Protein AF-A0AAN8SU93-F1 (afdb_monomer_lite)

Radius of gyration: 10.8 Å; chains: 1; bounding box: 23×22×26 Å

pLDDT: mean 88.13, std 3.34, range [79.06, 92.75]

Sequence (62 aa):
MAIRLQFEKSSEIGVFSKLTNAYCLLPTGGSENFYNTFESELSHIIPVIKTSIGETRIIGRL

Structure (mmCIF, N/CA/C/O backbone):
data_AF-A0AAN8SU93-F1
#
_entry.id   AF-A0AAN8SU93-F1
#
loop_
_atom_site.group_PDB
_atom_site.id
_atom_site.type_symbol
_atom_site.label_atom_id
_atom_site.label_alt_id
_atom_site.label_comp_id
_atom_site.label_asym_id
_atom_site.label_entity_id
_atom_site.label_seq_id
_atom_site.pdbx_PDB_ins_code
_atom_site.Cartn_x
_atom_site.Cartn_y
_atom_site.Cartn_z
_atom_site.occupancy
_atom_site.B_iso_or_equiv
_atom_site.auth_seq_id
_atom_site.auth_comp_id
_atom_site.auth_asym_id
_atom_site.auth_atom_id
_atom_site.pdbx_PDB_model_num
ATOM 1 N N . MET A 1 1 ? -14.529 11.329 7.860 1.00 80.88 1 MET A N 1
ATOM 2 C CA . MET A 1 1 ? -13.772 12.598 7.775 1.00 80.88 1 MET A CA 1
ATOM 3 C C . MET A 1 1 ? -12.974 12.583 6.479 1.00 80.88 1 MET A C 1
ATOM 5 O O . MET A 1 1 ? -12.542 11.508 6.090 1.00 80.88 1 MET A O 1
ATOM 9 N N . ALA A 1 2 ? -12.824 13.706 5.775 1.00 84.38 2 ALA A N 1
ATOM 10 C CA . ALA A 1 2 ? -11.976 13.765 4.581 1.00 84.38 2 ALA A CA 1
ATOM 11 C C . ALA A 1 2 ? -10.599 14.315 4.967 1.00 84.38 2 ALA A C 1
ATOM 13 O O . ALA A 1 2 ? -10.514 15.422 5.499 1.00 84.38 2 ALA A O 1
ATOM 14 N N . ILE A 1 3 ? -9.539 13.549 4.710 1.00 88.75 3 ILE A N 1
ATOM 15 C CA . ILE A 1 3 ? -8.158 13.914 5.047 1.00 88.75 3 ILE A CA 1
ATOM 16 C C . ILE A 1 3 ? -7.416 14.255 3.762 1.00 88.75 3 ILE A C 1
ATOM 18 O O . ILE A 1 3 ? -7.564 13.578 2.744 1.00 88.75 3 ILE A O 1
ATOM 22 N N . ARG A 1 4 ? -6.625 15.326 3.802 1.00 89.25 4 ARG A N 1
ATOM 23 C CA . ARG A 1 4 ? -5.766 15.722 2.686 1.00 89.25 4 ARG A CA 1
ATOM 24 C C . ARG A 1 4 ? -4.387 15.112 2.883 1.00 89.25 4 ARG A C 1
ATOM 26 O O . ARG A 1 4 ? -3.775 15.301 3.927 1.00 89.25 4 ARG A O 1
ATOM 33 N N . LEU A 1 5 ? -3.905 14.422 1.860 1.00 88.00 5 LEU A N 1
ATOM 34 C CA . LEU A 1 5 ? -2.583 13.810 1.815 1.00 88.00 5 LEU A CA 1
ATOM 35 C C . LEU A 1 5 ? -1.887 14.170 0.506 1.00 88.00 5 LEU A C 1
ATOM 37 O O . LEU A 1 5 ? -2.513 14.608 -0.459 1.00 88.00 5 LEU A O 1
ATOM 41 N N . GLN A 1 6 ? -0.578 13.972 0.482 1.00 87.81 6 GLN A N 1
ATOM 42 C CA . GLN A 1 6 ? 0.227 14.057 -0.727 1.00 87.81 6 GLN A CA 1
ATOM 43 C C . GLN A 1 6 ? 1.213 12.895 -0.733 1.00 87.81 6 GLN A C 1
ATOM 45 O O . GLN A 1 6 ? 1.788 12.555 0.303 1.00 87.81 6 GLN A O 1
ATOM 50 N N . PHE A 1 7 ? 1.412 12.301 -1.904 1.00 84.94 7 PHE A N 1
ATOM 51 C CA . PHE A 1 7 ? 2.395 11.246 -2.122 1.00 84.94 7 PHE A CA 1
ATOM 52 C C . PHE A 1 7 ? 3.523 11.814 -2.983 1.00 84.94 7 PHE A C 1
ATOM 54 O O . PHE A 1 7 ? 3.286 12.156 -4.134 1.00 84.94 7 PHE A O 1
ATOM 61 N N . GLU A 1 8 ? 4.723 11.989 -2.421 1.00 85.94 8 GLU A N 1
ATOM 62 C CA . GLU A 1 8 ? 5.899 12.526 -3.139 1.00 85.94 8 GLU A CA 1
ATOM 63 C C . GLU A 1 8 ? 5.615 13.818 -3.943 1.00 85.94 8 GLU A C 1
ATOM 65 O O . GLU A 1 8 ? 6.059 13.976 -5.076 1.00 85.94 8 GLU A O 1
ATOM 70 N N . LYS A 1 9 ? 4.871 14.764 -3.345 1.00 85.50 9 LYS A N 1
ATOM 71 C CA . LYS A 1 9 ? 4.392 16.024 -3.967 1.00 85.50 9 LYS A CA 1
ATOM 72 C C . LYS A 1 9 ? 3.297 15.861 -5.034 1.00 85.50 9 LYS A C 1
ATOM 74 O O . LYS A 1 9 ? 2.869 16.860 -5.606 1.00 85.50 9 LYS A O 1
ATOM 7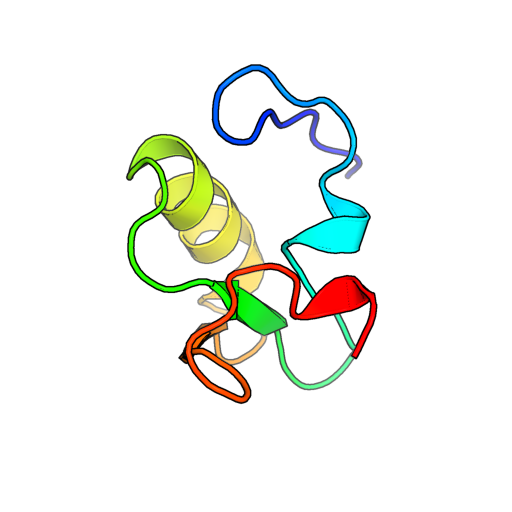9 N N . SER A 1 10 ? 2.796 14.650 -5.268 1.00 86.56 10 SER A N 1
ATOM 80 C CA . SER A 1 10 ? 1.598 14.405 -6.071 1.00 86.56 10 SER A CA 1
ATOM 81 C C . SER A 1 10 ? 0.328 14.479 -5.221 1.00 86.56 10 SER A C 1
ATOM 83 O O . SER A 1 10 ? 0.255 13.921 -4.121 1.00 86.56 10 SER A O 1
ATOM 85 N N . SER A 1 11 ? -0.692 15.144 -5.763 1.00 89.62 11 SER A N 1
ATOM 86 C CA . SER A 1 11 ? -2.045 15.202 -5.190 1.00 89.62 11 SER A CA 1
ATOM 87 C C . SER A 1 11 ? -2.928 14.028 -5.641 1.00 89.62 11 SER A C 1
ATOM 89 O O . SER A 1 11 ? -4.045 13.871 -5.151 1.00 89.62 11 SER A O 1
ATOM 91 N N . GLU A 1 12 ? -2.452 13.178 -6.557 1.00 90.31 12 GLU A N 1
ATOM 92 C CA . GLU A 1 12 ? -3.224 12.070 -7.131 1.00 90.31 12 GLU A CA 1
ATOM 93 C C . GLU A 1 12 ? -3.126 10.784 -6.294 1.00 90.31 12 GLU A C 1
ATOM 95 O O . GLU A 1 12 ? -2.673 9.738 -6.752 1.00 90.31 12 GLU A O 1
ATOM 100 N N . ILE A 1 13 ? -3.583 10.836 -5.040 1.00 90.25 13 ILE A N 1
ATOM 101 C CA . ILE A 1 13 ? -3.502 9.707 -4.090 1.00 90.25 13 ILE A CA 1
ATOM 102 C C . ILE A 1 13 ? -4.193 8.435 -4.617 1.00 90.25 13 ILE A C 1
ATOM 104 O O . ILE A 1 13 ? -3.742 7.319 -4.346 1.00 90.25 13 ILE A O 1
ATOM 108 N N . GLY A 1 14 ? -5.270 8.593 -5.393 1.00 88.50 14 GLY A N 1
ATOM 109 C CA . GLY A 1 14 ? -6.024 7.481 -5.978 1.00 88.50 14 GLY A CA 1
ATOM 110 C C . GLY A 1 14 ? -5.260 6.692 -7.045 1.00 88.50 14 GLY A C 1
ATOM 111 O O . GLY A 1 14 ? -5.713 5.628 -7.443 1.00 88.50 14 GLY A O 1
ATOM 112 N N . VAL A 1 15 ? -4.106 7.182 -7.512 1.00 90.44 15 VAL A N 1
ATOM 113 C CA . VAL A 1 15 ? -3.211 6.406 -8.383 1.00 90.44 15 VAL A CA 1
ATOM 114 C C . VAL A 1 15 ? -2.368 5.428 -7.570 1.00 90.44 15 VAL A C 1
ATOM 116 O O . VAL A 1 15 ? -2.080 4.321 -8.018 1.00 90.44 15 VAL A O 1
ATOM 119 N N . PHE A 1 16 ? -1.997 5.822 -6.357 1.00 89.75 16 PHE A N 1
ATOM 120 C CA . PHE A 1 16 ? -1.044 5.095 -5.526 1.00 89.75 16 PHE A CA 1
ATOM 121 C C . PHE A 1 16 ? -1.730 4.144 -4.549 1.00 89.75 16 PHE A C 1
ATOM 123 O O . PHE A 1 16 ? -1.206 3.072 -4.274 1.00 89.75 16 PHE A O 1
ATOM 130 N N . SER A 1 17 ? -2.910 4.507 -4.050 1.00 90.19 17 SER A N 1
ATOM 131 C CA . SER A 1 17 ? -3.634 3.738 -3.035 1.00 90.19 17 SER A CA 1
ATOM 132 C C . SER A 1 17 ? -4.958 3.191 -3.556 1.00 90.19 17 SER A C 1
ATOM 134 O O . SER A 1 17 ? -5.623 3.819 -4.381 1.00 90.19 17 SER A O 1
ATOM 136 N N . LYS A 1 18 ? -5.356 2.024 -3.041 1.00 92.12 18 LYS A N 1
ATOM 137 C CA . LYS A 1 18 ? -6.660 1.405 -3.310 1.00 92.12 18 LYS A CA 1
ATOM 138 C C . LYS A 1 18 ? -7.365 1.171 -1.984 1.00 92.12 18 LYS A C 1
ATOM 140 O O . LYS A 1 18 ? -6.954 0.312 -1.210 1.00 92.12 18 LYS A O 1
ATOM 145 N N . LEU A 1 19 ? -8.395 1.963 -1.705 1.00 91.69 19 LEU A N 1
ATOM 146 C CA . LEU A 1 19 ? -9.186 1.870 -0.481 1.00 91.69 19 LEU A CA 1
ATOM 147 C C . LEU A 1 19 ? -10.522 1.202 -0.799 1.00 91.69 19 LEU A C 1
ATOM 149 O O . LEU A 1 19 ? -11.258 1.657 -1.672 1.00 91.69 19 LEU A O 1
ATOM 153 N N . THR A 1 20 ? -10.817 0.114 -0.095 1.00 91.12 20 THR A N 1
ATOM 154 C CA . THR A 1 20 ? -12.082 -0.621 -0.197 1.00 91.12 20 THR A CA 1
ATOM 155 C C . THR A 1 20 ? -12.708 -0.778 1.185 1.00 91.12 20 THR A C 1
ATOM 157 O O . THR A 1 20 ? -12.094 -0.442 2.196 1.00 91.12 20 THR A O 1
ATOM 160 N N . ASN A 1 21 ? -13.918 -1.335 1.239 1.00 91.56 21 ASN A N 1
ATOM 161 C CA . ASN A 1 21 ? -14.615 -1.582 2.503 1.00 91.56 21 ASN A CA 1
ATOM 162 C C . ASN A 1 21 ? -13.933 -2.644 3.384 1.00 91.56 21 ASN A C 1
ATOM 164 O O . ASN A 1 21 ? -14.218 -2.697 4.574 1.00 91.56 21 ASN A O 1
ATOM 168 N N . ALA A 1 22 ? -13.082 -3.503 2.810 1.00 92.25 22 ALA A N 1
ATOM 169 C CA . ALA A 1 22 ? -12.480 -4.637 3.515 1.00 92.25 22 ALA A CA 1
ATOM 170 C C . ALA A 1 22 ? -10.954 -4.552 3.630 1.00 92.25 22 ALA A C 1
ATOM 172 O O . ALA A 1 22 ? -10.387 -5.158 4.529 1.00 92.25 22 ALA A O 1
ATOM 173 N N . TYR A 1 23 ? -10.276 -3.843 2.728 1.00 91.25 23 TYR A N 1
ATOM 174 C CA . TYR A 1 23 ? -8.819 -3.732 2.735 1.00 91.25 23 TYR A CA 1
ATOM 175 C C . TYR A 1 23 ? -8.344 -2.428 2.096 1.00 91.25 23 TYR A C 1
ATOM 177 O O . TYR A 1 23 ? -9.008 -1.855 1.224 1.00 91.25 23 TYR A O 1
ATOM 185 N N . CYS A 1 24 ? -7.152 -1.994 2.498 1.00 91.69 24 CYS A N 1
ATOM 186 C CA . CYS A 1 24 ? -6.441 -0.891 1.871 1.00 91.69 24 CYS A CA 1
ATOM 187 C C . CYS A 1 24 ? -5.094 -1.376 1.325 1.00 91.69 24 CYS A C 1
ATOM 189 O O . CYS A 1 24 ? -4.324 -2.002 2.049 1.00 91.69 24 CYS A O 1
ATOM 191 N N . LEU A 1 25 ? -4.813 -1.092 0.052 1.00 91.44 25 LEU A N 1
ATOM 192 C CA . LEU A 1 25 ? -3.516 -1.356 -0.570 1.00 91.44 25 LEU A CA 1
ATOM 193 C C . LEU A 1 25 ? -2.734 -0.054 -0.701 1.00 91.44 25 LEU A C 1
ATOM 195 O O . LEU A 1 25 ? -3.251 0.935 -1.231 1.00 91.44 25 LEU A O 1
ATOM 199 N N . LEU A 1 26 ? -1.483 -0.083 -0.257 1.00 91.25 26 LEU A N 1
ATOM 200 C CA . LEU A 1 26 ? -0.522 0.997 -0.420 1.00 91.25 26 LEU A CA 1
ATOM 201 C C . LEU A 1 26 ? 0.702 0.492 -1.187 1.00 91.25 26 LEU A C 1
ATOM 203 O O . LEU A 1 26 ? 1.067 -0.682 -1.057 1.00 91.25 26 LEU A O 1
ATOM 207 N N . PRO A 1 27 ? 1.364 1.371 -1.960 1.00 9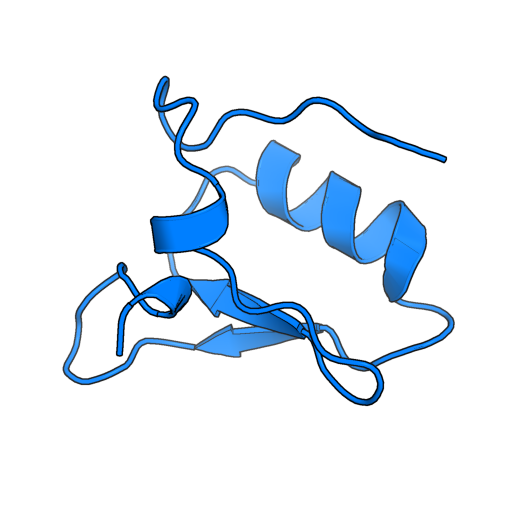0.94 27 PRO A N 1
ATOM 208 C CA . PRO A 1 27 ? 2.576 1.000 -2.665 1.00 90.94 27 PRO A CA 1
ATOM 209 C C . PRO A 1 27 ? 3.697 0.769 -1.665 1.00 90.94 27 PRO A C 1
ATOM 211 O O . PRO A 1 27 ? 3.615 1.210 -0.523 1.00 90.94 27 PRO A O 1
ATOM 214 N N . THR A 1 28 ? 4.759 0.096 -2.087 1.00 85.88 28 THR A N 1
ATOM 215 C CA . THR A 1 28 ? 5.972 -0.071 -1.277 1.00 85.88 28 THR A CA 1
ATOM 216 C C . THR A 1 28 ? 6.971 1.033 -1.646 1.00 85.88 28 THR A C 1
ATOM 218 O O . THR A 1 28 ? 7.126 1.338 -2.828 1.00 85.88 28 THR A O 1
ATOM 221 N N . GLY A 1 29 ? 7.625 1.655 -0.657 1.00 80.19 29 GLY A N 1
ATOM 222 C CA . GLY A 1 29 ? 8.630 2.709 -0.886 1.00 80.19 29 GLY A CA 1
ATOM 223 C C . GLY A 1 29 ? 8.090 4.144 -0.977 1.00 80.19 29 GLY A C 1
ATOM 224 O O . GLY A 1 29 ? 8.679 4.969 -1.665 1.00 80.19 29 GLY A O 1
ATOM 225 N N . GLY A 1 30 ? 6.959 4.435 -0.331 1.00 79.06 30 GLY A N 1
ATOM 226 C CA . GLY A 1 30 ? 6.433 5.791 -0.148 1.00 79.06 30 GLY A CA 1
ATOM 227 C C . GLY A 1 30 ? 7.005 6.519 1.070 1.00 79.06 30 GLY A C 1
ATOM 228 O O . GLY A 1 30 ? 7.796 5.966 1.832 1.00 79.06 30 GLY A O 1
ATOM 229 N N . SER A 1 31 ? 6.550 7.753 1.300 1.00 81.06 31 SER A N 1
ATOM 230 C CA . SER A 1 31 ? 6.882 8.492 2.523 1.00 81.06 31 SER A CA 1
ATOM 231 C C . SER A 1 31 ? 6.183 7.896 3.750 1.00 81.06 31 SER A C 1
ATOM 233 O O . SER A 1 31 ? 5.004 7.547 3.703 1.00 81.06 31 SER A O 1
ATOM 235 N N . GLU A 1 32 ? 6.883 7.838 4.885 1.00 84.62 32 GLU A N 1
ATOM 236 C CA . GLU A 1 32 ? 6.315 7.364 6.160 1.00 84.62 32 GLU A CA 1
ATOM 237 C C . GLU A 1 32 ? 5.081 8.166 6.578 1.00 84.62 32 GLU A C 1
ATOM 239 O O . GLU A 1 32 ? 4.103 7.593 7.042 1.00 84.62 32 GLU A O 1
ATOM 244 N N . ASN A 1 33 ? 5.067 9.475 6.311 1.00 85.88 33 ASN A N 1
ATOM 245 C CA . ASN A 1 33 ? 3.911 10.330 6.579 1.00 85.88 33 ASN A CA 1
ATOM 246 C C . ASN A 1 33 ? 2.635 9.848 5.864 1.00 85.88 33 ASN A C 1
ATOM 248 O O . ASN A 1 33 ? 1.536 9.942 6.413 1.00 85.88 33 ASN A O 1
ATOM 252 N N . PHE A 1 34 ? 2.779 9.309 4.649 1.00 87.25 34 PHE A N 1
ATOM 253 C CA . PHE A 1 34 ? 1.662 8.719 3.926 1.00 87.25 34 PHE A CA 1
ATOM 254 C C . PHE A 1 34 ? 1.149 7.493 4.681 1.00 87.25 34 PHE A C 1
ATOM 256 O O . PHE A 1 34 ? -0.004 7.484 5.097 1.00 87.25 34 PHE A O 1
ATOM 263 N N . TYR A 1 35 ? 2.009 6.512 4.963 1.00 87.69 35 TYR A N 1
ATOM 264 C CA . TYR A 1 35 ? 1.603 5.300 5.681 1.00 87.69 35 TYR A CA 1
ATOM 265 C C . TYR A 1 35 ? 1.020 5.585 7.063 1.00 87.69 35 TYR A C 1
ATOM 267 O O . TYR A 1 35 ? -0.034 5.044 7.380 1.00 87.69 35 TYR A O 1
ATOM 275 N N . ASN A 1 36 ? 1.643 6.470 7.841 1.00 89.31 36 ASN A N 1
ATOM 276 C CA . ASN A 1 36 ? 1.204 6.813 9.193 1.00 89.31 36 ASN A CA 1
ATOM 277 C C . ASN A 1 36 ? -0.226 7.348 9.204 1.00 89.31 36 ASN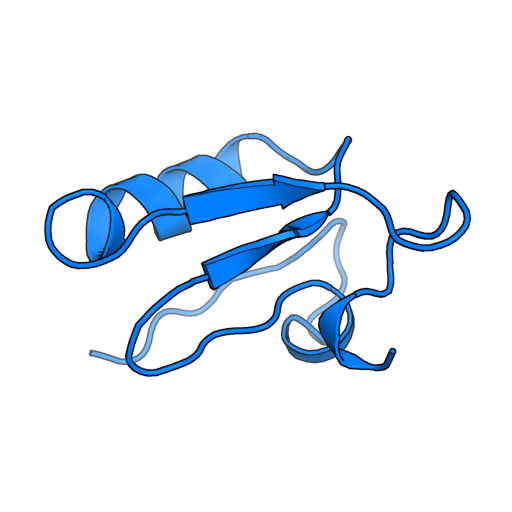 A C 1
ATOM 279 O O . ASN A 1 36 ? -0.986 7.046 10.116 1.00 89.31 36 ASN A O 1
ATOM 283 N N . THR A 1 37 ? -0.622 8.104 8.179 1.00 89.81 37 THR A N 1
ATOM 284 C CA . THR A 1 37 ? -1.986 8.637 8.115 1.00 89.81 37 THR A CA 1
ATOM 285 C C . THR A 1 37 ? -3.008 7.542 7.795 1.00 89.81 37 THR A C 1
ATOM 287 O O . THR A 1 37 ? -4.092 7.530 8.369 1.00 89.81 37 THR A O 1
ATOM 290 N N . PHE A 1 38 ? -2.664 6.584 6.924 1.00 89.38 38 PHE A N 1
ATOM 291 C CA . PHE A 1 38 ? -3.530 5.428 6.659 1.00 89.38 38 PHE A CA 1
ATOM 292 C C . PHE A 1 38 ? -3.589 4.484 7.862 1.00 89.38 38 PHE A C 1
ATOM 294 O O . PHE A 1 38 ? -4.669 4.023 8.211 1.00 89.38 38 PHE A O 1
ATOM 301 N N . GLU A 1 39 ? -2.465 4.216 8.526 1.00 87.75 39 GLU A N 1
ATOM 302 C CA . GLU A 1 39 ? -2.438 3.393 9.735 1.00 87.75 39 GLU A CA 1
ATOM 303 C C . GLU A 1 39 ? -3.205 4.071 10.883 1.00 87.75 39 GLU A C 1
ATOM 305 O O . GLU A 1 39 ? -4.019 3.414 11.523 1.00 87.75 39 GLU A O 1
ATOM 310 N N . SER A 1 40 ? -3.059 5.382 11.094 1.00 90.50 40 SER A N 1
ATOM 311 C CA . SER A 1 40 ? -3.775 6.107 12.156 1.00 90.50 40 SER A CA 1
ATOM 312 C C . SER A 1 40 ? -5.299 6.017 12.031 1.00 90.50 40 SER A C 1
ATOM 314 O O . SER A 1 40 ? -5.994 5.978 13.041 1.00 90.50 40 SER A O 1
ATOM 316 N N . GLU A 1 41 ? -5.825 6.005 10.808 1.00 88.31 41 GLU A N 1
ATOM 317 C CA . GLU A 1 41 ? -7.273 6.030 10.565 1.00 88.31 41 GLU A CA 1
ATOM 318 C C . GLU A 1 41 ? -7.861 4.634 10.338 1.00 88.31 41 GLU A C 1
ATOM 320 O O . GLU A 1 41 ? -8.994 4.362 10.730 1.00 88.31 41 GLU A O 1
ATOM 325 N N . LEU A 1 42 ? -7.110 3.740 9.686 1.00 87.94 42 LEU A N 1
ATOM 326 C CA . LEU A 1 42 ? -7.639 2.472 9.181 1.00 87.94 42 LEU A CA 1
ATOM 327 C C . LEU A 1 42 ? -7.118 1.246 9.926 1.00 87.94 42 LEU A C 1
ATOM 329 O O . LEU A 1 42 ? -7.792 0.220 9.870 1.00 87.94 42 LEU A O 1
ATOM 333 N N . SER A 1 43 ? -5.981 1.319 10.634 1.00 81.25 43 SER A N 1
ATOM 334 C CA . SER A 1 43 ? -5.342 0.129 11.236 1.00 81.25 43 SER A CA 1
ATOM 335 C C . SER A 1 43 ? -6.243 -0.641 12.202 1.00 81.25 43 SER A C 1
ATOM 337 O O . SER A 1 43 ? -6.084 -1.849 12.360 1.00 81.25 43 SER A O 1
ATOM 339 N N . HIS A 1 44 ? -7.206 0.037 12.827 1.00 84.69 44 HIS A N 1
ATOM 340 C CA . HIS A 1 44 ? -8.145 -0.566 13.769 1.00 84.69 44 HIS A CA 1
ATOM 341 C C . HIS A 1 44 ? -9.391 -1.179 13.109 1.00 84.69 44 HIS A C 1
ATOM 343 O O . HIS A 1 44 ? -10.127 -1.898 13.781 1.00 84.69 44 HIS A O 1
ATOM 349 N N . ILE A 1 45 ? -9.650 -0.896 11.826 1.00 90.69 45 ILE A N 1
ATOM 350 C CA . ILE A 1 45 ? -10.897 -1.269 11.134 1.00 90.69 45 ILE A CA 1
ATOM 351 C C . ILE A 1 45 ? -10.624 -2.237 9.983 1.00 90.69 45 ILE A C 1
ATOM 353 O O . ILE A 1 45 ? -11.301 -3.258 9.868 1.00 90.69 45 ILE A O 1
ATOM 357 N N . ILE A 1 46 ? -9.651 -1.921 9.124 1.00 92.75 46 ILE A N 1
ATOM 358 C CA . ILE A 1 46 ? -9.319 -2.722 7.944 1.00 92.75 46 ILE A CA 1
ATOM 359 C C . ILE A 1 46 ? -7.808 -2.954 7.836 1.00 92.75 46 ILE A C 1
ATOM 361 O O . ILE A 1 46 ? -7.013 -2.076 8.175 1.00 92.75 46 ILE A O 1
ATOM 365 N N . PRO A 1 47 ? -7.377 -4.114 7.317 1.00 92.19 47 PRO A N 1
ATOM 366 C CA . PRO A 1 47 ? -5.973 -4.374 7.051 1.00 92.19 47 PRO A CA 1
ATOM 367 C C . PRO A 1 47 ? -5.408 -3.399 6.011 1.00 92.19 47 PRO A C 1
ATOM 369 O O . PRO A 1 47 ? -5.945 -3.233 4.910 1.00 92.19 47 PRO A O 1
ATOM 372 N N . VAL A 1 48 ? -4.276 -2.796 6.370 1.00 90.81 48 VAL A N 1
ATOM 373 C CA . VAL A 1 48 ? -3.471 -1.911 5.525 1.00 90.81 48 VAL A CA 1
ATOM 374 C C . VAL A 1 48 ? -2.282 -2.715 4.997 1.00 90.81 48 VAL A C 1
ATOM 376 O O . VAL A 1 48 ? -1.383 -3.081 5.752 1.00 90.81 48 VAL A O 1
ATOM 379 N N . ILE A 1 49 ? -2.285 -3.029 3.702 1.00 90.69 49 ILE A N 1
ATOM 380 C CA . ILE A 1 49 ? -1.311 -3.923 3.067 1.00 90.69 49 ILE A CA 1
ATOM 381 C C . ILE A 1 49 ? -0.355 -3.104 2.203 1.00 90.69 49 ILE A C 1
ATOM 383 O O . ILE A 1 49 ? -0.773 -2.379 1.300 1.00 90.69 49 ILE A O 1
ATOM 387 N N . LYS A 1 50 ? 0.944 -3.265 2.455 1.00 90.75 50 LYS A N 1
ATOM 388 C CA . LYS A 1 50 ? 2.024 -2.679 1.653 1.00 90.75 50 LYS A CA 1
ATOM 389 C C . LYS A 1 50 ? 2.429 -3.698 0.594 1.00 90.75 50 LYS A C 1
ATOM 391 O O . LYS A 1 50 ? 2.881 -4.790 0.929 1.00 90.75 50 LYS A O 1
ATOM 396 N N . THR A 1 51 ? 2.214 -3.375 -0.673 1.00 89.94 51 THR A N 1
ATOM 397 C CA . THR A 1 51 ? 2.524 -4.277 -1.787 1.00 89.94 51 THR A CA 1
ATOM 398 C C . THR A 1 51 ? 2.978 -3.487 -3.011 1.00 89.94 51 THR A C 1
ATOM 400 O O . THR A 1 51 ? 2.999 -2.257 -2.997 1.00 89.94 51 THR A O 1
ATOM 403 N N . SER A 1 52 ? 3.420 -4.172 -4.054 1.00 89.00 52 SER A N 1
ATOM 404 C CA . SER A 1 52 ? 3.664 -3.617 -5.382 1.00 89.00 52 SER A CA 1
ATOM 405 C C . SER A 1 52 ? 3.090 -4.599 -6.398 1.00 89.00 52 SER A C 1
ATOM 407 O O . SER A 1 52 ? 3.169 -5.814 -6.217 1.00 89.00 52 SER A O 1
ATOM 409 N N . ILE A 1 53 ? 2.462 -4.084 -7.453 1.00 89.06 53 ILE A N 1
ATOM 410 C CA . ILE A 1 53 ? 1.888 -4.917 -8.515 1.00 89.06 53 ILE A CA 1
ATOM 411 C C . ILE A 1 53 ? 2.779 -4.749 -9.741 1.00 89.06 53 ILE A C 1
ATOM 413 O O . ILE A 1 53 ? 2.922 -3.638 -10.255 1.00 89.06 53 ILE A O 1
ATOM 417 N N . GLY A 1 54 ? 3.426 -5.837 -10.168 1.00 89.19 54 GLY A N 1
ATOM 418 C CA . GLY A 1 54 ? 4.371 -5.812 -11.289 1.00 89.19 54 GLY A CA 1
ATOM 419 C C . GLY A 1 54 ? 5.527 -4.829 -11.080 1.00 89.19 54 GLY A C 1
ATOM 420 O O . GLY A 1 54 ? 5.875 -4.109 -12.005 1.00 89.19 54 GLY A O 1
ATOM 421 N N . GLU A 1 55 ? 6.041 -4.727 -9.847 1.00 85.56 55 GLU A N 1
ATOM 422 C CA . GLU A 1 55 ? 7.103 -3.781 -9.447 1.00 85.56 55 GLU A CA 1
ATOM 423 C C . GLU A 1 55 ? 6.747 -2.293 -9.629 1.00 85.56 55 GLU A C 1
ATOM 425 O O . GLU A 1 55 ? 7.592 -1.409 -9.481 1.00 85.56 55 GLU A O 1
ATOM 430 N N . THR A 1 56 ? 5.474 -1.983 -9.882 1.00 87.88 56 THR A N 1
ATOM 431 C CA . THR A 1 56 ? 5.001 -0.604 -10.010 1.00 87.88 56 THR A CA 1
ATOM 432 C C . THR A 1 56 ? 4.380 -0.084 -8.715 1.00 87.88 56 THR A C 1
ATOM 434 O O . THR A 1 56 ? 3.881 -0.830 -7.867 1.00 87.88 56 THR A O 1
ATOM 437 N N . ARG A 1 57 ? 4.395 1.246 -8.571 1.00 85.75 57 ARG A N 1
ATOM 438 C CA . ARG A 1 57 ? 3.822 1.969 -7.424 1.00 85.75 57 ARG A CA 1
ATOM 439 C C . ARG A 1 57 ? 2.384 2.460 -7.669 1.00 85.75 57 ARG A C 1
ATOM 441 O O . ARG A 1 57 ? 1.806 3.099 -6.799 1.00 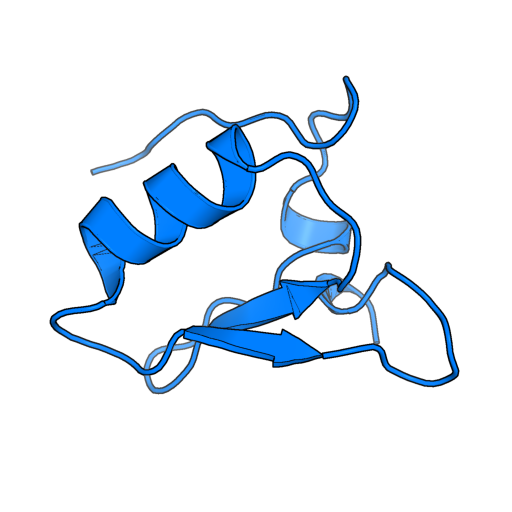85.75 57 ARG A O 1
ATOM 448 N N . ILE A 1 58 ? 1.794 2.165 -8.829 1.00 89.19 58 ILE A N 1
ATOM 449 C CA . ILE A 1 58 ? 0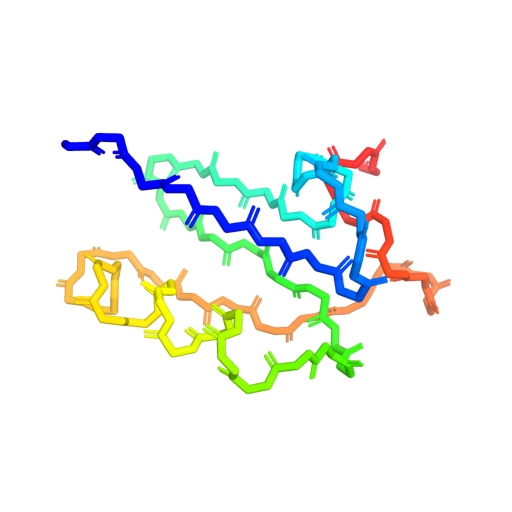.498 2.706 -9.289 1.00 89.19 58 ILE A CA 1
ATOM 450 C C . ILE A 1 58 ? -0.684 1.757 -9.020 1.00 89.19 58 ILE A C 1
ATOM 452 O O . ILE A 1 58 ? -1.499 1.465 -9.892 1.00 89.19 58 ILE A O 1
ATOM 456 N N . ILE A 1 59 ? -0.783 1.257 -7.790 1.00 89.62 59 ILE A N 1
ATOM 457 C CA . ILE A 1 59 ? -1.714 0.178 -7.407 1.00 89.62 59 ILE A CA 1
ATOM 458 C C . ILE A 1 59 ? -3.186 0.592 -7.502 1.00 89.62 59 ILE A C 1
ATOM 460 O O . ILE A 1 59 ? -4.059 -0.248 -7.693 1.00 89.62 59 ILE A O 1
ATOM 464 N N . GLY A 1 60 ? -3.485 1.884 -7.387 1.00 87.69 60 GLY A N 1
ATOM 465 C CA . GLY A 1 60 ? -4.852 2.387 -7.496 1.00 87.69 60 GLY A CA 1
ATO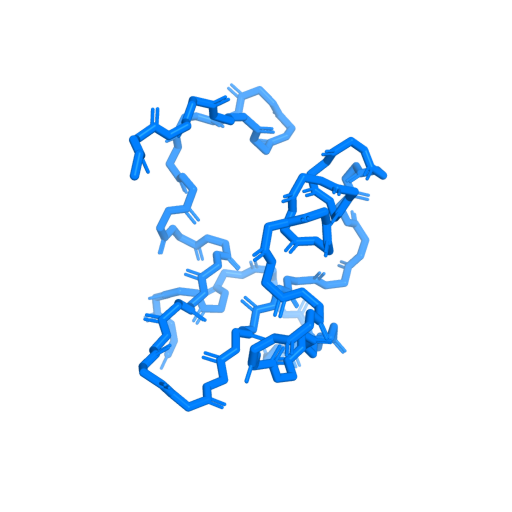M 466 C C . GLY A 1 60 ? -5.417 2.342 -8.921 1.00 87.69 60 GLY A C 1
ATOM 467 O O . GLY A 1 60 ? -6.635 2.385 -9.093 1.00 87.69 60 GLY A O 1
ATOM 468 N N . ARG A 1 61 ? -4.556 2.234 -9.945 1.00 87.12 61 ARG A N 1
ATOM 469 C CA . ARG A 1 61 ? -4.956 2.169 -11.366 1.00 87.12 61 ARG A CA 1
ATOM 470 C C . ARG A 1 61 ? -4.844 0.779 -11.990 1.00 87.12 61 ARG A C 1
ATOM 472 O O . ARG A 1 61 ? -5.328 0.607 -13.105 1.00 87.12 61 ARG A O 1
ATOM 479 N N . LEU A 1 62 ? -4.222 -0.168 -11.292 1.00 79.25 62 LEU A N 1
ATOM 480 C CA . LEU A 1 62 ? -4.110 -1.572 -11.691 1.00 79.25 62 LEU A CA 1
ATOM 481 C C . LEU A 1 62 ? -5.264 -2.401 -11.096 1.00 79.25 62 LEU A C 1
ATOM 483 O O . LEU A 1 62 ? -5.715 -3.325 -11.797 1.00 79.25 62 LEU A O 1
#

Organism: Solanum bulbocastanum (NCBI:txid147425)

Foldseek 3Di:
DDDQDAWPNHRPVLQQWDDDQAAIEGEPPIDPVVVCVCCVVPVVPHYYDYYADPNDRRVSVD

InterPro domains:
  IPR002769 Translation initiation factor IF6 [PF01912] (4-62)
  IPR002769 Translation initiation factor IF6 [PTHR10784] (1-62)

Secondary structure (DSSP, 8-state):
------BTTBS-HHHH-EE-SS-EEEESS--HHHHHHHHHHHTTTS-EEEE-BTTBS-TTT-